Protein AF-0000000068177879 (afdb_homodimer)

pLDDT: mean 93.41, std 10.15, range [44.09, 98.88]

Structure (mmCIF, N/CA/C/O backbone):
data_AF-0000000068177879-model_v1
#
loop_
_entity.id
_entity.type
_entity.pdbx_description
1 polymer 'Dynein light chain'
#
loop_
_atom_site.group_PDB
_atom_site.id
_atom_site.type_symbol
_atom_site.label_atom_id
_atom_site.label_alt_id
_atom_site.label_comp_id
_atom_site.label_asym_id
_atom_site.label_entity_id
_atom_site.label_seq_id
_atom_site.pdbx_PDB_ins_code
_atom_site.Cartn_x
_atom_site.Cartn_y
_atom_site.Cartn_z
_atom_site.occupancy
_atom_site.B_iso_or_equiv
_atom_site.auth_seq_id
_atom_site.auth_comp_id
_atom_site.auth_asym_id
_atom_site.auth_atom_id
_atom_site.pdbx_PDB_model_num
ATOM 1 N N . MET A 1 1 ? 6.32 25 16.406 1 44.09 1 MET A N 1
ATOM 2 C CA . MET A 1 1 ? 6.539 23.797 15.633 1 44.09 1 MET A CA 1
ATOM 3 C C . MET A 1 1 ? 5.922 23.922 14.242 1 44.09 1 MET A C 1
ATOM 5 O O . MET A 1 1 ? 4.812 24.438 14.094 1 44.09 1 MET A O 1
ATOM 9 N N . SER A 1 2 ? 6.621 24.016 13.219 1 52.84 2 SER A N 1
ATOM 10 C CA . SER A 1 2 ? 6.168 24.344 11.875 1 52.84 2 SER A CA 1
ATOM 11 C C . SER A 1 2 ? 5.004 23.469 11.445 1 52.84 2 SER A C 1
ATOM 13 O O . SER A 1 2 ? 4.996 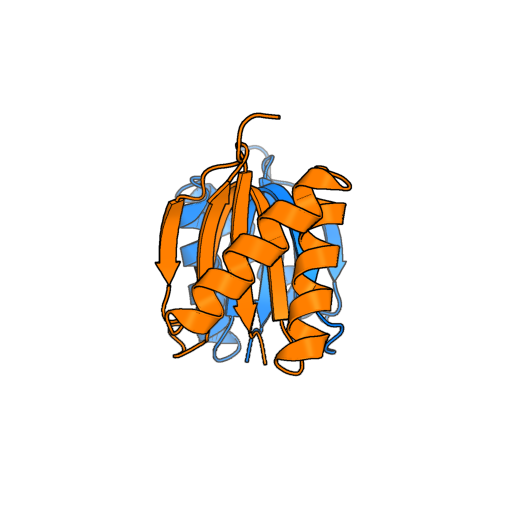22.266 11.711 1 52.84 2 SER A O 1
ATOM 15 N N . VAL A 1 3 ? 3.859 23.953 11.305 1 71 3 VAL A N 1
ATOM 16 C CA . VAL A 1 3 ? 2.615 23.281 10.945 1 71 3 VAL A CA 1
ATOM 17 C C . VAL A 1 3 ? 2.84 22.406 9.719 1 71 3 VAL A C 1
ATOM 19 O O . VAL A 1 3 ? 3.338 22.875 8.695 1 71 3 VAL A O 1
ATOM 22 N N . LEU A 1 4 ? 2.844 21.062 9.938 1 86.38 4 LEU A N 1
ATOM 23 C CA . LEU A 1 4 ? 2.98 20.141 8.805 1 86.38 4 LEU A CA 1
ATOM 24 C C . LEU A 1 4 ? 1.958 20.469 7.723 1 86.38 4 LEU A C 1
ATOM 26 O O . LEU A 1 4 ? 0.76 20.562 7.996 1 86.38 4 LEU A O 1
ATOM 30 N N . LYS A 1 5 ? 2.443 20.891 6.551 1 94.06 5 LYS A N 1
ATOM 31 C CA . LYS A 1 5 ? 1.539 21.141 5.43 1 94.06 5 LYS A CA 1
ATOM 32 C C . LYS A 1 5 ? 1.286 19.844 4.648 1 94.06 5 LYS A C 1
ATOM 34 O O . LYS A 1 5 ? 2.223 19.109 4.344 1 94.06 5 LYS A O 1
ATOM 39 N N . ALA A 1 6 ? 0.048 19.625 4.445 1 97.44 6 ALA A N 1
ATOM 40 C CA . ALA A 1 6 ? -0.334 18.453 3.656 1 97.44 6 ALA A CA 1
ATOM 41 C C . ALA A 1 6 ? -0.569 18.828 2.195 1 97.44 6 ALA A C 1
ATOM 43 O O . ALA A 1 6 ? -1.139 19.891 1.903 1 97.44 6 ALA A O 1
ATOM 44 N N . LYS A 1 7 ? -0.104 18.078 1.314 1 98 7 LYS A N 1
ATOM 45 C CA . LYS A 1 7 ? -0.442 18.172 -0.104 1 98 7 LYS A CA 1
ATOM 46 C C . LYS A 1 7 ? -1.205 16.938 -0.564 1 98 7 LYS A C 1
ATOM 48 O O . LYS A 1 7 ? -0.642 15.836 -0.629 1 98 7 LYS A O 1
ATOM 53 N N . VAL A 1 8 ? -2.432 17.156 -0.871 1 97.81 8 VAL A N 1
ATOM 54 C CA . VAL A 1 8 ? -3.223 16.047 -1.399 1 97.81 8 VAL A CA 1
ATOM 55 C C . VAL A 1 8 ? -2.896 15.836 -2.877 1 97.81 8 VAL A C 1
ATOM 57 O O . VAL A 1 8 ? -3.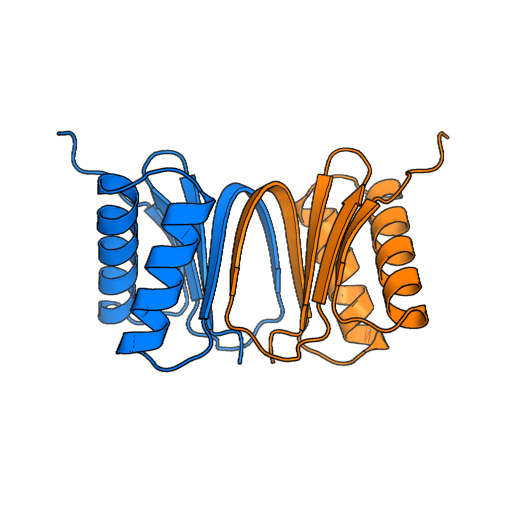01 16.766 -3.682 1 97.81 8 VAL A O 1
ATOM 60 N N . VAL A 1 9 ? -2.451 14.695 -3.152 1 97.06 9 VAL A N 1
ATOM 61 C CA . VAL A 1 9 ? -2.051 14.367 -4.516 1 97.06 9 VAL A CA 1
ATOM 62 C C . VAL A 1 9 ? -3.248 13.812 -5.281 1 97.06 9 VAL A C 1
ATOM 64 O O . VAL A 1 9 ? -3.477 14.18 -6.438 1 97.06 9 VAL A O 1
ATOM 67 N N . GLN A 1 10 ? -4.051 12.898 -4.754 1 95.06 10 GLN A N 1
ATOM 68 C CA . GLN A 1 10 ? -5.219 12.258 -5.348 1 95.06 10 GLN A CA 1
ATOM 69 C C . GLN A 1 10 ? -6.207 11.812 -4.273 1 95.06 10 GLN A C 1
ATOM 71 O O . GLN A 1 10 ? -5.801 11.344 -3.207 1 95.06 10 GLN A O 1
ATOM 76 N N . THR A 1 11 ? -7.531 12.016 -4.57 1 95.88 11 THR A N 1
ATOM 77 C CA . THR A 1 11 ? -8.516 11.562 -3.6 1 95.88 11 THR A CA 1
ATOM 78 C C . THR A 1 11 ? -9.898 11.445 -4.246 1 95.88 11 THR A C 1
ATOM 80 O O . THR A 1 11 ? -10.203 12.164 -5.199 1 95.88 11 THR A O 1
ATOM 83 N N . ASP A 1 12 ? -10.656 10.484 -3.789 1 93.38 12 ASP A N 1
ATOM 84 C CA . ASP A 1 12 ? -12.07 10.414 -4.133 1 93.38 12 ASP A CA 1
ATOM 85 C C . ASP A 1 12 ? -12.945 10.609 -2.896 1 93.38 12 ASP A C 1
ATOM 87 O O . ASP A 1 12 ? -14.148 10.312 -2.926 1 93.38 12 ASP A O 1
ATOM 91 N N . MET A 1 13 ? -12.305 11.117 -1.831 1 94 13 MET A N 1
ATOM 92 C CA . MET A 1 13 ? -13.008 11.375 -0.578 1 94 13 MET A CA 1
ATOM 93 C C . MET A 1 13 ? -13.719 12.727 -0.622 1 94 13 MET A C 1
ATOM 95 O O . MET A 1 13 ? -13.258 13.648 -1.302 1 94 13 MET A O 1
ATOM 99 N N . LYS A 1 14 ? -14.789 12.727 0.173 1 94.5 14 LYS A N 1
ATOM 100 C CA . LYS A 1 14 ? -15.43 14.023 0.373 1 94.5 14 LYS A CA 1
ATOM 101 C C . LYS A 1 14 ? -14.555 14.945 1.218 1 94.5 14 LYS A C 1
ATOM 103 O O . LYS A 1 14 ? -13.68 14.477 1.956 1 94.5 14 LYS A O 1
ATOM 108 N N . GLU A 1 15 ? -14.805 16.203 1.086 1 95.62 15 GLU A N 1
ATOM 109 C CA . GLU A 1 15 ? -13.961 17.219 1.715 1 95.62 15 GLU A CA 1
ATOM 110 C C . GLU A 1 15 ? -13.844 16.984 3.219 1 95.62 15 GLU A C 1
ATOM 112 O O . GLU A 1 15 ? -12.766 17.125 3.791 1 95.62 15 GLU A O 1
ATOM 117 N N . SER A 1 16 ? -14.922 16.719 3.812 1 95.56 16 SER A N 1
ATOM 118 C CA . SER A 1 16 ? -14.891 16.5 5.258 1 95.56 16 SER A CA 1
ATOM 119 C C . SER A 1 16 ? -13.984 15.344 5.629 1 95.56 16 SER A C 1
ATOM 121 O O . SER A 1 16 ? -13.211 15.43 6.586 1 95.56 16 SER A O 1
ATOM 123 N N . MET A 1 17 ? -14.078 14.273 4.91 1 96.5 17 MET A N 1
ATOM 124 C CA . MET A 1 17 ? -13.258 13.086 5.164 1 96.5 17 MET A CA 1
ATOM 125 C C . MET A 1 17 ? -11.797 13.367 4.844 1 96.5 17 MET A C 1
ATOM 127 O O . MET A 1 17 ? -10.898 12.898 5.551 1 96.5 17 MET A O 1
ATOM 131 N N . GLN A 1 18 ? -11.578 14.117 3.832 1 97.38 18 GLN A N 1
ATOM 132 C CA . GLN A 1 18 ? -10.219 14.531 3.496 1 97.38 18 GLN A CA 1
ATOM 133 C C . GLN A 1 18 ? -9.562 15.273 4.66 1 97.38 18 GLN A C 1
ATOM 135 O O . GLN A 1 18 ? -8.414 14.984 5.016 1 97.38 18 GLN A O 1
ATOM 140 N N . GLN A 1 19 ? -10.305 16.156 5.164 1 97.38 19 GLN A N 1
ATOM 141 C CA . GLN A 1 19 ? -9.773 16.938 6.277 1 97.38 19 GLN A CA 1
ATOM 142 C C . GLN A 1 19 ? -9.477 16.047 7.48 1 97.38 19 GLN A C 1
ATOM 144 O O . GLN A 1 19 ? -8.477 16.234 8.172 1 97.38 19 GLN A O 1
ATOM 149 N N . GLU A 1 20 ? -10.391 15.125 7.648 1 97.5 20 GLU A N 1
ATOM 150 C CA . GLU A 1 20 ? -10.148 14.164 8.727 1 97.5 20 GLU A CA 1
ATOM 151 C C . GLU A 1 20 ? -8.867 13.375 8.484 1 97.5 20 GLU A C 1
ATOM 153 O O . GLU A 1 20 ? -8.086 13.156 9.414 1 97.5 20 GLU A O 1
ATOM 158 N N . ALA A 1 21 ? -8.641 12.945 7.301 1 98.38 21 ALA A N 1
ATOM 159 C CA . ALA A 1 21 ? -7.434 12.203 6.953 1 98.38 21 ALA A CA 1
ATOM 160 C C . ALA A 1 21 ? -6.184 13.047 7.211 1 98.38 21 ALA A C 1
ATOM 162 O O . ALA A 1 21 ? -5.219 12.562 7.812 1 98.38 21 ALA A O 1
ATOM 163 N N . VAL A 1 22 ? -6.238 14.266 6.777 1 98.31 22 VAL A N 1
ATOM 164 C CA . VAL A 1 22 ? -5.121 15.18 6.965 1 98.31 22 VAL A CA 1
ATOM 165 C C . VAL A 1 22 ? -4.844 15.367 8.453 1 98.31 22 VAL A C 1
ATOM 167 O O . VAL A 1 22 ? -3.695 15.273 8.891 1 98.31 22 VAL A O 1
ATOM 170 N N . ASN A 1 23 ? -5.879 15.578 9.156 1 97.94 23 ASN A N 1
ATOM 171 C CA . ASN A 1 23 ? -5.73 15.766 10.602 1 97.94 23 ASN A CA 1
ATOM 172 C C . ASN A 1 23 ? -5.172 14.516 11.273 1 97.94 23 ASN A C 1
ATOM 174 O O . ASN A 1 23 ? -4.324 14.609 12.164 1 97.94 23 ASN A O 1
ATOM 178 N N . ALA A 1 24 ? -5.695 13.398 10.906 1 98.38 24 ALA A N 1
ATOM 179 C CA . ALA A 1 24 ? -5.227 12.133 11.469 1 98.38 24 ALA A CA 1
ATOM 180 C C . ALA A 1 24 ? -3.738 11.93 11.188 1 98.38 24 ALA A C 1
ATOM 182 O O . ALA A 1 24 ? -2.992 11.484 12.062 1 98.38 24 ALA A O 1
ATOM 183 N N . CYS A 1 25 ? -3.297 12.234 9.992 1 98.56 25 CYS A N 1
ATOM 184 C CA . CYS A 1 25 ? -1.888 12.117 9.633 1 98.56 25 CYS A CA 1
ATOM 185 C C . CYS A 1 25 ? -1.031 13.07 10.461 1 98.56 25 CYS A C 1
ATOM 187 O O . CYS A 1 25 ? 0.008 12.672 10.992 1 98.56 25 CYS A O 1
ATOM 189 N N . ALA A 1 26 ? -1.497 14.297 10.523 1 98.31 26 ALA A N 1
ATOM 190 C CA . ALA A 1 26 ? -0.749 15.297 11.281 1 98.31 26 ALA A CA 1
ATOM 191 C C . ALA A 1 26 ? -0.589 14.867 12.742 1 98.31 26 ALA A C 1
ATOM 193 O O . ALA A 1 26 ? 0.5 14.977 13.305 1 98.31 26 ALA A O 1
ATOM 194 N N . LYS A 1 27 ? -1.666 14.43 13.266 1 98 27 LYS A N 1
ATOM 195 C CA . LYS A 1 27 ? -1.641 13.969 14.648 1 98 27 LYS A CA 1
ATOM 196 C C . LYS A 1 27 ? -0.691 12.789 14.82 1 98 27 LYS A C 1
ATOM 198 O O . LYS A 1 27 ? 0.106 12.75 15.758 1 98 27 LYS A O 1
ATOM 203 N N . ALA A 1 28 ? -0.793 11.805 14 1 98.5 28 ALA A N 1
ATOM 204 C CA . ALA A 1 28 ? 0.042 10.609 14.078 1 98.5 28 ALA A CA 1
ATOM 205 C C . ALA A 1 28 ? 1.522 10.969 13.977 1 98.5 28 ALA A C 1
ATOM 207 O O . ALA A 1 28 ? 2.344 10.453 14.734 1 98.5 28 ALA A O 1
ATOM 208 N N . ILE A 1 29 ? 1.855 11.852 13.062 1 98.19 29 ILE A N 1
ATOM 209 C CA . ILE A 1 29 ? 3.24 12.258 12.844 1 98.19 29 ILE A CA 1
ATOM 210 C C . ILE A 1 29 ? 3.768 12.984 14.078 1 98.19 29 ILE A C 1
ATOM 212 O O . ILE A 1 29 ? 4.914 12.781 14.484 1 98.19 29 ILE A O 1
ATOM 216 N N . ALA A 1 30 ? 2.973 13.828 14.602 1 97.12 30 ALA A N 1
ATOM 217 C CA . ALA A 1 30 ? 3.359 14.578 15.797 1 97.12 30 ALA A CA 1
ATOM 218 C C . ALA A 1 30 ? 3.662 13.641 16.953 1 97.12 30 ALA A C 1
ATOM 220 O O . ALA A 1 30 ? 4.543 13.914 17.781 1 97.12 30 ALA A O 1
ATOM 221 N N . GLU A 1 31 ? 3.029 12.531 17.016 1 97.94 31 GLU A N 1
ATOM 222 C CA . GLU A 1 31 ? 3.197 11.586 18.125 1 97.94 31 GLU A CA 1
ATOM 223 C C . GLU A 1 31 ? 4.426 10.711 17.906 1 97.94 31 GLU A C 1
ATOM 225 O O . GLU A 1 31 ? 5.246 10.555 18.812 1 97.94 31 GLU A O 1
ATOM 230 N N . ASP A 1 32 ? 4.547 10.07 16.844 1 98.31 32 ASP A N 1
ATOM 231 C CA . ASP A 1 32 ? 5.633 9.219 16.375 1 98.31 32 ASP A CA 1
ATOM 232 C C . ASP A 1 32 ? 5.719 9.219 14.844 1 98.31 32 ASP A C 1
ATOM 234 O O . ASP A 1 32 ? 4.859 8.641 14.172 1 98.31 32 ASP A O 1
ATOM 238 N N . ASP A 1 33 ? 6.746 9.727 14.375 1 97.25 33 ASP A N 1
ATOM 239 C CA . ASP A 1 33 ? 6.762 9.984 12.938 1 97.25 33 ASP A CA 1
ATOM 240 C C . ASP A 1 33 ? 7.34 8.797 12.172 1 97.25 33 ASP A C 1
ATOM 242 O O . ASP A 1 33 ? 7.59 8.891 10.969 1 97.25 33 ASP A O 1
ATOM 246 N N . SER A 1 34 ? 7.621 7.68 12.875 1 98.25 34 SER A N 1
ATOM 247 C CA . SER A 1 34 ? 8.016 6.492 12.125 1 98.25 34 SER A CA 1
ATOM 248 C C . SER A 1 34 ? 6.906 6.043 11.18 1 98.25 34 SER A C 1
ATOM 250 O O . SER A 1 34 ? 5.723 6.148 11.508 1 98.25 34 SER A O 1
ATOM 252 N N . PRO A 1 35 ? 7.285 5.543 10.07 1 98.44 35 PRO A N 1
ATOM 253 C CA . PRO A 1 35 ? 6.27 5.152 9.086 1 98.44 35 PRO A CA 1
ATOM 254 C C . PRO A 1 35 ? 5.262 4.152 9.648 1 98.44 35 PRO A C 1
ATOM 256 O O . PRO A 1 35 ? 4.055 4.301 9.438 1 98.44 35 PRO A O 1
ATOM 259 N N . ILE A 1 36 ? 5.738 3.125 10.398 1 98.38 36 ILE A N 1
ATOM 260 C CA . ILE A 1 36 ? 4.844 2.088 10.906 1 98.38 36 ILE A CA 1
ATOM 261 C C . ILE A 1 36 ? 3.916 2.678 11.961 1 98.38 36 ILE A C 1
ATOM 263 O O . ILE A 1 36 ? 2.734 2.328 12.023 1 98.38 36 ILE A O 1
ATOM 267 N N . ALA A 1 37 ? 4.367 3.568 12.758 1 98.56 37 ALA A N 1
ATOM 268 C CA . ALA A 1 37 ? 3.527 4.191 13.773 1 98.56 37 ALA A CA 1
ATOM 269 C C . ALA A 1 37 ? 2.443 5.055 13.141 1 98.56 37 ALA A C 1
ATOM 271 O O . ALA A 1 37 ? 1.28 5.004 13.547 1 98.56 37 ALA A O 1
ATOM 272 N N . VAL A 1 38 ? 2.824 5.836 12.148 1 98.75 38 VAL A N 1
ATOM 273 C CA . VAL A 1 38 ? 1.866 6.703 11.461 1 98.75 38 VAL A CA 1
ATOM 274 C C . VAL A 1 38 ? 0.812 5.852 10.758 1 98.75 38 VAL A C 1
ATOM 276 O O . VAL A 1 38 ? -0.389 6.074 10.922 1 98.75 38 VAL A O 1
ATOM 279 N N . ALA A 1 39 ? 1.276 4.832 10.062 1 98.81 39 ALA A N 1
ATOM 280 C CA . ALA A 1 39 ? 0.355 3.967 9.328 1 98.81 39 ALA A CA 1
ATOM 281 C C . ALA A 1 39 ? -0.651 3.312 10.266 1 98.81 39 ALA A C 1
ATOM 283 O O . ALA A 1 39 ? -1.851 3.281 9.984 1 98.81 39 ALA A O 1
ATOM 284 N N . THR A 1 40 ? -0.166 2.865 11.352 1 98.5 40 THR A N 1
ATOM 285 C CA . THR A 1 40 ? -0.998 2.152 12.312 1 98.5 40 THR A CA 1
ATOM 286 C C . THR A 1 40 ? -2.025 3.092 12.945 1 98.5 40 THR A C 1
ATOM 288 O O . THR A 1 40 ? -3.209 2.758 13.023 1 98.5 40 THR A O 1
ATOM 291 N N . ALA A 1 41 ? -1.562 4.23 13.32 1 98.62 41 ALA A N 1
ATOM 292 C CA . ALA A 1 41 ? -2.441 5.18 13.992 1 98.62 41 ALA A CA 1
ATOM 293 C C . ALA A 1 41 ? -3.543 5.668 13.055 1 98.62 41 ALA A C 1
ATOM 295 O O . ALA A 1 41 ? -4.711 5.75 13.453 1 98.62 41 ALA A O 1
ATOM 296 N N . VAL A 1 42 ? -3.172 5.992 11.844 1 98.62 42 VAL A N 1
ATOM 297 C CA . VAL A 1 42 ? -4.129 6.508 10.867 1 98.62 42 VAL A CA 1
ATOM 298 C C . VAL A 1 42 ? -5.148 5.43 10.516 1 98.62 42 VAL A C 1
ATOM 300 O O . VAL A 1 42 ? -6.352 5.688 10.492 1 98.62 42 VAL A O 1
ATOM 303 N N . ARG A 1 43 ? -4.645 4.266 10.258 1 97.94 43 ARG A N 1
ATOM 304 C CA . ARG A 1 43 ? -5.52 3.145 9.938 1 97.94 43 ARG A CA 1
ATOM 305 C C . ARG A 1 43 ? -6.52 2.887 11.062 1 97.94 43 ARG A C 1
ATOM 307 O O . ARG A 1 43 ? -7.715 2.727 10.812 1 97.94 43 ARG A O 1
ATOM 314 N N . LYS A 1 44 ? -6.09 2.842 12.273 1 97.5 44 LYS A N 1
ATOM 315 C CA . LYS A 1 44 ? -6.949 2.598 13.43 1 97.5 44 LYS A CA 1
ATOM 316 C C . LYS A 1 44 ? -7.996 3.697 13.578 1 97.5 44 LYS A C 1
ATOM 318 O O . LYS A 1 44 ? -9.164 3.416 13.852 1 97.5 44 LYS A O 1
ATOM 323 N N . HIS A 1 45 ? -7.555 4.895 13.438 1 97.94 45 HIS A N 1
ATOM 324 C CA . HIS A 1 45 ? -8.461 6.039 13.523 1 97.94 45 HIS A CA 1
ATOM 325 C C . HIS A 1 45 ? -9.602 5.914 12.531 1 97.94 45 HIS A C 1
ATOM 327 O O . HIS A 1 45 ? -10.766 6.102 12.891 1 97.94 45 HIS A O 1
ATOM 333 N N . PHE A 1 46 ? -9.328 5.527 11.352 1 97.25 46 PHE A N 1
ATOM 334 C CA . PHE A 1 46 ? -10.359 5.457 10.32 1 97.25 46 PHE A CA 1
ATOM 335 C C . PHE A 1 46 ? -11.219 4.211 10.5 1 97.25 46 PHE A C 1
ATOM 337 O O . PHE A 1 46 ? -12.422 4.23 10.211 1 97.25 46 PHE A O 1
ATOM 344 N N . ASP A 1 47 ? -10.617 3.191 10.953 1 95.81 47 ASP A N 1
ATOM 345 C CA . ASP A 1 47 ? -11.43 2.025 11.289 1 95.81 47 ASP A CA 1
ATOM 346 C C . ASP A 1 47 ? -12.469 2.371 12.352 1 95.81 47 ASP A C 1
ATOM 348 O O . ASP A 1 47 ? -13.594 1.868 12.312 1 95.81 47 ASP A O 1
ATOM 352 N N . GLU A 1 48 ? -12.07 3.127 13.219 1 96.44 48 GLU A N 1
ATOM 353 C CA . GLU A 1 48 ? -12.938 3.475 14.344 1 96.44 48 GLU A CA 1
ATOM 354 C C . GLU A 1 48 ? -14.055 4.422 13.906 1 96.44 48 GLU A C 1
ATOM 356 O O . GLU A 1 48 ? -15.203 4.273 14.328 1 96.44 48 GLU A O 1
ATOM 361 N N . TYR A 1 49 ? -13.766 5.289 13.031 1 95.44 49 TYR A N 1
ATOM 362 C CA . TYR A 1 49 ? -14.711 6.363 12.75 1 95.44 49 TYR A CA 1
ATOM 363 C C . TYR A 1 49 ? -15.461 6.098 11.453 1 95.44 49 TYR A C 1
ATOM 365 O O . TYR A 1 49 ? -16.547 6.637 11.234 1 95.44 49 TYR A O 1
ATOM 373 N N . TYR A 1 50 ? -14.922 5.32 10.586 1 93.5 50 TYR A N 1
ATOM 374 C CA . TYR A 1 50 ? -15.547 5.105 9.289 1 93.5 50 TYR A CA 1
ATOM 375 C C . TYR A 1 50 ? -15.727 3.617 9.008 1 93.5 50 TYR A C 1
ATOM 377 O O . TYR A 1 50 ? -15.93 3.215 7.859 1 93.5 50 TYR A O 1
ATOM 385 N N . GLU A 1 51 ? -15.711 2.805 10.039 1 90.12 51 GLU A N 1
ATOM 386 C CA . GLU A 1 51 ? -15.922 1.363 9.961 1 90.12 51 GLU A CA 1
ATOM 387 C C . GLU A 1 51 ? -14.766 0.675 9.234 1 90.12 51 GLU A C 1
ATOM 389 O O . GLU A 1 51 ? -14.188 1.233 8.305 1 90.12 51 GLU A O 1
ATOM 394 N N . PRO A 1 52 ? -14.461 -0.472 9.539 1 89.12 52 PRO A N 1
ATOM 395 C CA . PRO A 1 52 ? -13.422 -1.251 8.852 1 89.12 52 PRO A CA 1
ATOM 396 C C . PRO A 1 52 ? -13.773 -1.542 7.398 1 89.12 52 PRO A C 1
ATOM 398 O O . PRO A 1 52 ? -14.938 -1.441 7.004 1 89.12 52 PRO A O 1
ATOM 401 N N . SER A 1 53 ? -12.734 -1.793 6.664 1 90.06 53 SER A N 1
ATOM 402 C CA . SER A 1 53 ? -11.344 -2.174 6.895 1 90.06 53 SER A CA 1
ATOM 403 C C . SER A 1 53 ? -10.383 -1.27 6.121 1 90.06 53 SER A C 1
ATOM 405 O O . SER A 1 53 ? -10.219 -1.426 4.91 1 90.06 53 SER A O 1
ATOM 407 N N . TRP A 1 54 ? -9.75 -0.323 6.688 1 94.38 54 TRP A N 1
ATOM 408 C CA . TRP A 1 54 ? -8.859 0.637 6.039 1 94.38 54 TRP A CA 1
ATOM 409 C C . TRP A 1 54 ? -7.441 0.087 5.941 1 94.38 54 TRP A C 1
ATOM 411 O O . TRP A 1 54 ? -7.035 -0.753 6.746 1 94.38 54 TRP A O 1
ATOM 421 N N . THR A 1 55 ? -6.746 0.47 4.949 1 95.25 55 THR A N 1
ATOM 422 C CA . THR A 1 55 ? -5.324 0.221 4.738 1 95.25 55 THR A CA 1
ATOM 423 C C . THR A 1 55 ? -4.551 1.534 4.668 1 95.25 55 THR A C 1
ATOM 425 O O . THR A 1 55 ? -5 2.492 4.039 1 95.25 55 THR A O 1
ATOM 428 N N . CYS A 1 56 ? -3.457 1.631 5.305 1 98.12 56 CYS A N 1
ATOM 429 C CA . CYS A 1 56 ? -2.619 2.824 5.246 1 98.12 56 CYS A CA 1
ATOM 430 C C . CYS A 1 56 ? -1.172 2.459 4.938 1 98.12 56 CYS A C 1
ATOM 432 O O . CYS A 1 56 ? -0.594 1.588 5.59 1 98.12 56 CYS A O 1
ATOM 434 N N . ILE A 1 57 ? -0.622 3.051 3.959 1 98.62 57 ILE A N 1
ATOM 435 C CA . ILE A 1 57 ? 0.777 2.916 3.566 1 98.62 57 ILE A CA 1
ATOM 436 C C . ILE A 1 57 ? 1.508 4.234 3.805 1 98.62 57 ILE A C 1
ATOM 438 O O . ILE A 1 57 ? 1.015 5.301 3.428 1 98.62 57 ILE A O 1
ATOM 442 N N . VAL A 1 58 ? 2.613 4.184 4.434 1 98.88 58 VAL A N 1
ATOM 443 C CA . VAL A 1 58 ? 3.41 5.371 4.719 1 98.88 58 VAL A CA 1
ATOM 444 C C . VAL A 1 58 ? 4.871 5.109 4.367 1 98.88 58 VAL A C 1
ATOM 446 O O . VAL A 1 58 ? 5.434 4.078 4.742 1 98.88 58 VAL A O 1
ATOM 449 N N . GLY A 1 59 ? 5.434 6.02 3.684 1 98.44 59 GLY A N 1
ATOM 450 C CA . GLY A 1 59 ? 6.848 5.887 3.365 1 98.44 59 GLY A CA 1
ATOM 451 C C . GLY A 1 59 ? 7.414 7.094 2.645 1 98.44 59 GLY A C 1
ATOM 452 O O . GLY A 1 59 ? 6.766 8.141 2.572 1 98.44 59 GLY A O 1
ATOM 453 N N . ARG A 1 60 ? 8.656 6.98 2.211 1 97.56 60 ARG A N 1
ATOM 454 C CA . ARG A 1 60 ? 9.344 8.07 1.522 1 97.56 60 ARG A CA 1
ATOM 455 C C . ARG A 1 60 ? 9.508 7.762 0.038 1 97.56 60 ARG A C 1
ATOM 457 O O . ARG A 1 60 ? 9.805 8.656 -0.757 1 97.56 60 ARG A O 1
ATOM 464 N N . ASP A 1 61 ? 9.297 6.496 -0.253 1 97.94 61 ASP A N 1
ATOM 465 C CA . ASP A 1 61 ? 9.531 6.082 -1.632 1 97.94 61 ASP A CA 1
ATOM 466 C C . ASP A 1 61 ? 8.742 4.816 -1.967 1 97.94 61 ASP A C 1
ATOM 468 O O . ASP A 1 61 ? 9.172 3.707 -1.65 1 97.94 61 ASP A O 1
ATOM 472 N N . PHE A 1 62 ? 7.656 5.09 -2.557 1 98.62 62 PHE A N 1
ATOM 473 C CA . PHE A 1 62 ? 6.879 3.963 -3.053 1 98.62 62 PHE A CA 1
ATOM 474 C C . PHE A 1 62 ? 5.887 4.414 -4.121 1 98.62 62 PHE A C 1
ATOM 476 O O . PHE A 1 62 ? 5.609 5.609 -4.25 1 98.62 62 PHE A O 1
ATOM 483 N N . SER A 1 63 ? 5.453 3.457 -4.879 1 98.44 63 SER A N 1
ATOM 484 C CA . SER A 1 63 ? 4.336 3.605 -5.805 1 98.44 63 SER A CA 1
ATOM 485 C C . SER A 1 63 ? 3.246 2.576 -5.531 1 98.44 63 SER A C 1
ATOM 487 O O . SER A 1 63 ? 3.477 1.596 -4.816 1 98.44 63 SER A O 1
ATOM 489 N N . SER A 1 64 ? 2.117 2.896 -6.023 1 97.38 64 SER A N 1
ATOM 490 C CA . SER A 1 64 ? 0.978 2.02 -5.777 1 97.38 64 SER A CA 1
ATOM 491 C C . SER A 1 64 ? 0.134 1.841 -7.035 1 97.38 64 SER A C 1
ATOM 493 O O . SER A 1 64 ? 0.085 2.73 -7.887 1 97.38 64 SER A O 1
ATOM 495 N N . ALA A 1 65 ? -0.395 0.713 -7.156 1 96.44 65 ALA A N 1
ATOM 496 C CA . ALA A 1 65 ? -1.364 0.404 -8.203 1 96.44 65 ALA A CA 1
ATOM 497 C C . ALA A 1 65 ? -2.566 -0.344 -7.633 1 96.44 65 ALA A C 1
ATOM 499 O O . ALA A 1 65 ? -2.41 -1.259 -6.824 1 96.44 65 ALA A O 1
ATOM 500 N N . PHE A 1 66 ? -3.703 0.099 -7.898 1 91.25 66 PHE A N 1
ATOM 501 C CA . PHE A 1 66 ? -4.906 -0.572 -7.426 1 91.25 66 PHE A CA 1
ATOM 502 C C . PHE A 1 66 ? -6.039 -0.428 -8.43 1 91.25 66 PHE A C 1
ATOM 504 O O . PHE A 1 66 ? -5.965 0.398 -9.344 1 91.25 66 PHE A O 1
ATOM 511 N N . ALA A 1 67 ? -7.004 -1.325 -8.219 1 82.81 67 ALA A N 1
ATOM 512 C CA . ALA A 1 67 ? -8.164 -1.296 -9.109 1 82.81 67 ALA A CA 1
ATOM 513 C C . ALA A 1 67 ? -9.078 -0.124 -8.773 1 82.81 67 ALA A C 1
ATOM 515 O O . ALA A 1 67 ? -9.172 0.291 -7.617 1 82.81 67 ALA A O 1
ATOM 516 N N . TYR A 1 68 ? -9.438 0.443 -9.82 1 70.56 68 TYR A N 1
ATOM 517 C CA . TYR A 1 68 ? -10.359 1.552 -9.609 1 70.56 68 TYR A CA 1
ATOM 518 C C . TYR A 1 68 ? -11.648 1.069 -8.961 1 70.56 68 TYR A C 1
ATOM 520 O O . TYR A 1 68 ? -12.414 0.322 -9.57 1 70.56 68 TYR A O 1
ATOM 528 N N . GLN A 1 69 ? -11.656 1.132 -7.742 1 67 69 GLN A N 1
ATOM 529 C CA . GLN A 1 69 ? -12.938 0.888 -7.082 1 67 69 GLN A CA 1
ATOM 530 C C . GLN A 1 69 ? -13.383 2.109 -6.289 1 67 69 GLN A C 1
ATOM 532 O O . GLN A 1 69 ? -12.555 2.85 -5.754 1 67 69 GLN A O 1
ATOM 537 N N . LYS A 1 70 ? -14.391 2.844 -6.895 1 63.5 70 LYS A N 1
ATOM 538 C CA . LYS A 1 70 ? -14.945 3.924 -6.082 1 63.5 70 LYS A CA 1
ATOM 539 C C . LYS A 1 70 ? -14.766 3.639 -4.594 1 63.5 70 LYS A C 1
ATOM 541 O O . LYS A 1 70 ? -15.711 3.213 -3.924 1 63.5 70 LYS A O 1
ATOM 546 N N . ARG A 1 71 ? -13.422 3.641 -4.262 1 68.06 71 ARG A N 1
ATOM 547 C CA . ARG A 1 71 ? -13.094 3.424 -2.857 1 68.06 71 ARG A CA 1
ATOM 548 C C . ARG A 1 71 ? -12.734 4.734 -2.17 1 68.06 71 ARG A C 1
ATOM 550 O O . ARG A 1 71 ? -12.312 5.691 -2.828 1 68.06 71 ARG A O 1
ATOM 557 N N . ARG A 1 72 ? -13.234 5.133 -1.142 1 87.06 72 ARG A N 1
ATOM 558 C CA . ARG A 1 72 ? -12.781 6.273 -0.354 1 87.06 72 ARG A CA 1
ATOM 559 C C . ARG A 1 72 ? -11.266 6.246 -0.177 1 87.06 72 ARG A C 1
ATOM 561 O O . ARG A 1 72 ? -10.75 5.562 0.711 1 87.06 72 ARG A O 1
ATOM 568 N N . HIS A 1 73 ? -10.445 6.844 -1.094 1 94.75 73 HIS A N 1
ATOM 569 C CA . HIS A 1 73 ? -8.992 6.848 -0.971 1 94.75 73 HIS A CA 1
ATOM 570 C C . HIS A 1 73 ? -8.445 8.273 -0.926 1 94.75 73 HIS A C 1
ATOM 572 O O . HIS A 1 73 ? -9.062 9.195 -1.461 1 94.75 73 HIS A O 1
ATOM 578 N N . ILE A 1 74 ? -7.293 8.406 -0.348 1 97.44 74 ILE A N 1
ATOM 579 C CA . ILE A 1 74 ? -6.562 9.664 -0.395 1 97.44 74 ILE A CA 1
ATOM 580 C C . ILE A 1 74 ? -5.062 9.391 -0.428 1 97.44 74 ILE A C 1
ATOM 582 O O . ILE A 1 74 ? -4.566 8.531 0.304 1 97.44 74 ILE A O 1
ATOM 586 N N . SER A 1 75 ? -4.383 10.008 -1.346 1 98 75 SER A N 1
ATOM 587 C CA . SER A 1 75 ? -2.926 10.078 -1.409 1 98 75 SER A CA 1
ATOM 588 C C . SER A 1 75 ? -2.422 11.477 -1.076 1 98 75 SER A C 1
ATOM 590 O O . SER A 1 75 ? -2.803 12.453 -1.73 1 98 75 SER A O 1
ATOM 592 N N . LEU A 1 76 ? -1.564 11.547 -0.12 1 98.62 76 LEU A N 1
ATOM 593 C CA . LEU A 1 76 ? -1.082 12.867 0.266 1 98.62 76 LEU A CA 1
ATOM 594 C C . LEU A 1 76 ? 0.376 12.805 0.708 1 98.62 76 LEU A C 1
ATOM 596 O O . LEU A 1 76 ? 0.913 11.719 0.943 1 98.62 76 LEU A O 1
ATOM 600 N N . SER A 1 77 ? 0.987 13.93 0.74 1 98.44 77 SER A N 1
ATOM 601 C CA . SER A 1 77 ? 2.322 14.102 1.301 1 98.44 77 SER A CA 1
ATOM 602 C C . SER A 1 77 ? 2.297 15.016 2.518 1 98.44 77 SER A C 1
ATOM 604 O O . SER A 1 77 ? 1.555 16 2.543 1 98.44 77 SER A O 1
ATOM 606 N N . MET A 1 78 ? 3.035 14.656 3.477 1 98.12 78 MET A N 1
ATOM 607 C CA . MET A 1 78 ? 3.092 15.438 4.707 1 98.12 78 MET A CA 1
ATOM 608 C C . MET A 1 78 ? 4.348 15.109 5.508 1 98.12 78 MET A C 1
ATOM 610 O O . MET A 1 78 ? 4.648 13.938 5.734 1 98.12 78 MET A O 1
ATOM 614 N N . GLY A 1 79 ? 5.023 16.125 5.934 1 96.31 79 GLY A N 1
ATOM 615 C CA . GLY A 1 79 ? 6.203 15.898 6.758 1 96.31 79 GLY A CA 1
ATOM 616 C C . GLY A 1 79 ? 7.266 15.07 6.059 1 96.31 79 GLY A C 1
ATOM 617 O O . GLY A 1 79 ? 7.902 14.219 6.68 1 96.31 79 GLY A O 1
ATOM 618 N N . GLY A 1 80 ? 7.355 15.18 4.805 1 96.31 80 GLY A N 1
ATOM 619 C CA . GLY A 1 80 ? 8.352 14.453 4.035 1 96.31 80 GLY A CA 1
ATOM 620 C C . GLY A 1 80 ? 7.969 13.016 3.76 1 96.31 80 GLY A C 1
ATOM 621 O O . GLY A 1 80 ? 8.789 12.227 3.285 1 96.31 80 GLY A O 1
ATOM 622 N N . LYS A 1 81 ? 6.711 12.727 4.043 1 98 81 LYS A N 1
ATOM 623 C CA . LYS A 1 81 ? 6.219 11.359 3.838 1 98 81 LYS A CA 1
ATOM 624 C C . LYS A 1 81 ? 5.121 11.328 2.779 1 98 81 LYS A C 1
ATOM 626 O O . LYS A 1 81 ? 4.344 12.281 2.652 1 98 81 LYS A O 1
ATOM 631 N N . GLN A 1 82 ? 5.145 10.219 2.08 1 98.56 82 GLN A N 1
ATOM 632 C CA . GLN A 1 82 ? 3.975 9.875 1.281 1 98.56 82 GLN A CA 1
ATOM 633 C C . GLN A 1 82 ? 3.02 8.977 2.066 1 98.56 82 GLN A C 1
ATOM 635 O O . GLN A 1 82 ? 3.453 8.062 2.766 1 98.56 82 GLN A O 1
ATOM 640 N N . ILE A 1 83 ? 1.765 9.281 1.951 1 98.81 83 ILE A N 1
ATOM 641 C CA . ILE A 1 83 ? 0.755 8.531 2.686 1 98.81 83 ILE A CA 1
ATOM 642 C C . ILE A 1 83 ? -0.384 8.141 1.745 1 98.81 83 ILE A C 1
ATOM 644 O O . ILE A 1 83 ? -0.921 8.984 1.027 1 98.81 83 ILE A O 1
ATOM 648 N N . LEU A 1 84 ? -0.718 6.887 1.721 1 98.31 84 LEU A N 1
ATOM 649 C CA . LEU A 1 84 ? -1.875 6.359 1.005 1 98.31 84 LEU A CA 1
ATOM 650 C C . LEU A 1 84 ? -2.85 5.688 1.967 1 98.31 84 LEU A C 1
ATOM 652 O O . LEU A 1 84 ? -2.479 4.758 2.686 1 98.31 84 LEU A O 1
ATOM 656 N N . LEU A 1 85 ? -3.988 6.219 2.01 1 97.81 85 LEU A N 1
ATOM 657 C CA . LEU A 1 85 ? -5.059 5.707 2.861 1 97.81 85 LEU A CA 1
ATOM 658 C C . LEU A 1 85 ? -6.293 5.367 2.035 1 97.81 85 LEU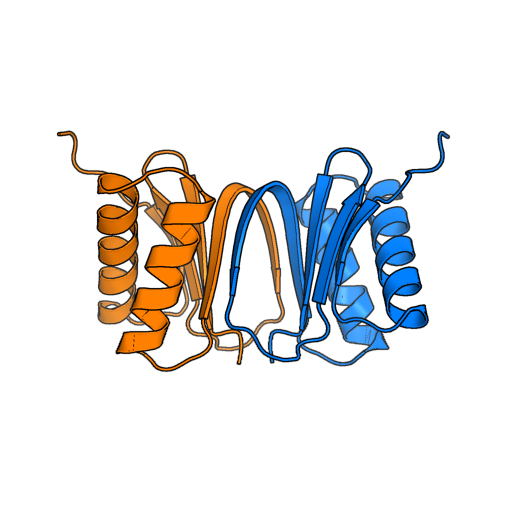 A C 1
ATOM 660 O O . LEU A 1 85 ? -6.738 6.172 1.216 1 97.81 85 LEU A O 1
ATOM 664 N N . PHE A 1 86 ? -6.797 4.078 2.244 1 95.19 86 PHE A N 1
ATOM 665 C CA . PHE A 1 86 ? -8.023 3.729 1.531 1 95.19 86 PHE A CA 1
ATOM 666 C C . PHE A 1 86 ? -8.727 2.561 2.211 1 95.19 86 PHE A C 1
ATOM 668 O O . PHE A 1 86 ? -8.125 1.844 3.012 1 95.19 86 PHE A O 1
ATOM 675 N N . LYS A 1 87 ? -9.961 2.488 1.894 1 91.75 87 LYS A N 1
ATOM 676 C CA . LYS A 1 87 ? -10.742 1.36 2.395 1 91.75 87 LYS A CA 1
ATOM 677 C C . LYS A 1 87 ? -10.539 0.124 1.523 1 91.75 87 LYS A C 1
ATOM 679 O O . LYS A 1 87 ? -10.695 0.186 0.302 1 91.75 87 LYS A O 1
ATOM 684 N N . SER A 1 88 ? -10.086 -1.037 2.027 1 86.19 88 SER A N 1
ATOM 685 C CA . SER A 1 88 ? -9.742 -2.227 1.255 1 86.19 88 SER A CA 1
ATOM 686 C C . SER A 1 88 ? -10.867 -3.254 1.293 1 86.19 88 SER A C 1
ATOM 688 O O . SER A 1 88 ? -10.781 -4.301 0.652 1 86.19 88 SER A O 1
ATOM 690 N N . ALA A 1 89 ? -11.883 -3.225 1.999 1 75.5 89 ALA A N 1
ATOM 691 C CA . ALA A 1 89 ? -13.062 -4.082 1.99 1 75.5 89 ALA A CA 1
ATOM 692 C C . ALA A 1 89 ? -14.328 -3.279 2.291 1 75.5 89 ALA A C 1
ATOM 694 O O . ALA A 1 89 ? -14.258 -2.229 2.934 1 75.5 89 ALA A O 1
ATOM 695 N N . MET B 1 1 ? 22.344 -13.07 -15.93 1 44.19 1 MET B N 1
ATOM 696 C CA . MET B 1 1 ? 21.625 -12.047 -15.156 1 44.19 1 MET B CA 1
ATOM 697 C C . MET B 1 1 ? 21.266 -12.57 -13.773 1 44.19 1 MET B C 1
ATOM 699 O O . MET B 1 1 ? 20.859 -13.727 -13.633 1 44.19 1 MET B O 1
ATOM 703 N N . SER B 1 2 ? 21.812 -12.133 -12.734 1 53.28 2 SER B N 1
ATOM 704 C CA . SER B 1 2 ? 21.719 -12.68 -11.383 1 53.28 2 SER B CA 1
ATOM 705 C C . SER B 1 2 ? 20.266 -12.898 -10.984 1 53.28 2 SER B C 1
ATOM 707 O O . SER B 1 2 ? 19.406 -12.062 -11.281 1 53.28 2 SER B O 1
ATOM 709 N N . VAL B 1 3 ? 19.797 -14.07 -10.836 1 71.75 3 VAL B N 1
ATOM 710 C CA . VAL B 1 3 ? 18.438 -14.477 -10.508 1 71.75 3 VAL B CA 1
ATOM 711 C C . VAL B 1 3 ? 17.938 -13.703 -9.289 1 7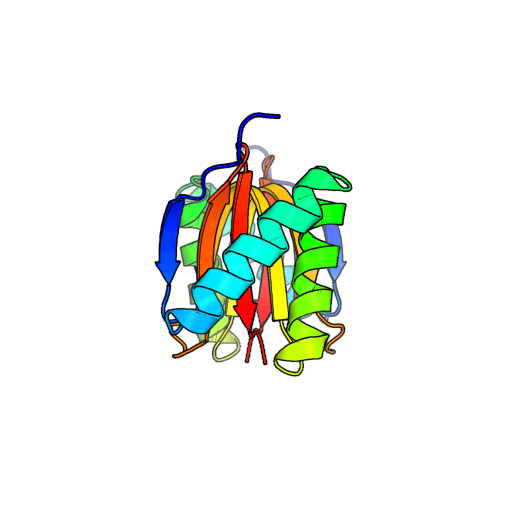1.75 3 VAL B C 1
ATOM 713 O O . VAL B 1 3 ? 18.609 -13.68 -8.25 1 71.75 3 VAL B O 1
ATOM 716 N N . LEU B 1 4 ? 17.016 -12.758 -9.531 1 86.62 4 LEU B N 1
ATOM 717 C CA . LEU B 1 4 ? 16.438 -12.031 -8.406 1 86.62 4 LEU B CA 1
ATOM 718 C C . LEU B 1 4 ? 15.914 -12.992 -7.344 1 86.62 4 LEU B C 1
ATOM 720 O O . LEU B 1 4 ? 15.156 -13.914 -7.652 1 86.62 4 LEU B O 1
ATOM 724 N N . LYS B 1 5 ? 16.516 -12.961 -6.148 1 93.81 5 LYS B N 1
ATOM 725 C CA . LYS B 1 5 ? 16.016 -13.781 -5.051 1 93.81 5 LYS B CA 1
ATOM 726 C C . LYS B 1 5 ? 14.906 -13.055 -4.293 1 93.81 5 LYS B C 1
ATOM 728 O O . LYS B 1 5 ? 15.039 -11.875 -3.963 1 93.81 5 LYS B O 1
ATOM 733 N N . ALA B 1 6 ? 13.875 -13.773 -4.145 1 97.38 6 ALA B N 1
ATOM 734 C CA . ALA B 1 6 ? 12.758 -13.219 -3.381 1 97.38 6 ALA B CA 1
ATOM 735 C C . ALA B 1 6 ? 12.812 -13.664 -1.924 1 97.38 6 ALA B C 1
ATOM 737 O O . ALA B 1 6 ? 13.141 -14.82 -1.636 1 97.38 6 ALA B O 1
ATOM 738 N N . LYS B 1 7 ? 12.594 -12.812 -1.027 1 97.94 7 LYS B N 1
ATOM 739 C CA . LYS B 1 7 ? 12.375 -13.125 0.382 1 97.94 7 LYS B CA 1
ATOM 740 C C . LYS B 1 7 ? 10.953 -12.781 0.808 1 97.94 7 LYS B C 1
ATOM 742 O O . LYS B 1 7 ? 10.586 -11.609 0.875 1 97.94 7 LYS B O 1
ATOM 747 N N . VAL B 1 8 ? 10.234 -13.789 1.075 1 97.75 8 VAL B N 1
ATOM 748 C CA . VAL B 1 8 ? 8.883 -13.562 1.568 1 97.75 8 VAL B CA 1
ATOM 749 C C . VAL B 1 8 ? 8.922 -13.195 3.051 1 97.75 8 VAL B C 1
ATOM 751 O O . VAL B 1 8 ? 9.477 -13.945 3.863 1 97.75 8 VAL B O 1
ATOM 754 N N . VAL B 1 9 ? 8.438 -12.078 3.332 1 97.12 9 VAL B N 1
ATOM 755 C CA . VAL B 1 9 ? 8.438 -11.578 4.699 1 97.12 9 VAL B CA 1
ATOM 756 C C . VAL B 1 9 ? 7.18 -12.039 5.43 1 97.12 9 VAL B C 1
ATOM 758 O O . VAL B 1 9 ? 7.246 -12.477 6.582 1 97.12 9 VAL B O 1
ATOM 761 N N . GLN B 1 10 ? 5.98 -11.945 4.855 1 95 10 GLN B N 1
ATOM 762 C CA . GLN B 1 10 ? 4.684 -12.32 5.406 1 95 10 GLN B CA 1
ATOM 763 C C . GLN B 1 10 ? 3.697 -12.68 4.297 1 95 10 GLN B C 1
ATOM 765 O O . GLN B 1 10 ? 3.686 -12.047 3.242 1 95 10 GLN B O 1
ATOM 770 N N . THR B 1 11 ? 2.896 -13.773 4.566 1 95.81 11 THR B N 1
ATOM 771 C CA . THR B 1 11 ? 1.899 -14.133 3.566 1 95.81 11 THR B CA 1
ATOM 772 C C . THR B 1 11 ? 0.816 -15.016 4.172 1 95.81 11 THR B C 1
ATOM 774 O O . THR B 1 11 ? 1.074 -15.758 5.125 1 95.81 11 THR B O 1
ATOM 777 N N . ASP B 1 12 ? -0.385 -14.852 3.684 1 93.38 12 ASP B N 1
ATOM 778 C CA . ASP B 1 12 ? -1.457 -15.797 3.986 1 93.38 12 ASP B CA 1
ATOM 779 C C . ASP B 1 12 ? -1.91 -16.531 2.729 1 93.38 12 ASP B C 1
ATOM 781 O O . ASP B 1 12 ? -2.969 -17.172 2.721 1 93.38 12 ASP B O 1
ATOM 785 N N . MET B 1 13 ? -1.065 -16.438 1.687 1 93.94 13 MET B N 1
ATOM 786 C CA . MET B 1 13 ? -1.352 -17.094 0.418 1 93.94 13 MET B CA 1
ATOM 787 C C . MET B 1 13 ? -0.907 -18.562 0.456 1 93.94 13 MET B C 1
ATOM 789 O O . MET B 1 13 ? 0.052 -18.906 1.149 1 93.94 13 MET B O 1
ATOM 793 N N . LYS B 1 14 ? -1.65 -19.312 -0.362 1 94.44 14 LYS B N 1
ATOM 794 C CA . LYS B 1 14 ? -1.191 -20.688 -0.564 1 94.44 14 LYS B CA 1
ATOM 795 C C . LYS B 1 14 ? 0.102 -20.719 -1.373 1 94.44 14 LYS B C 1
ATOM 797 O O . LYS B 1 14 ? 0.415 -19.766 -2.092 1 94.44 14 LYS B O 1
ATOM 802 N N . GLU B 1 15 ? 0.82 -21.812 -1.243 1 95.56 15 GLU B N 1
ATOM 803 C CA . GLU B 1 15 ? 2.148 -21.938 -1.837 1 95.56 15 GLU B CA 1
ATOM 804 C C . GLU B 1 15 ? 2.107 -21.672 -3.338 1 95.56 15 GLU B C 1
ATOM 806 O O . GLU B 1 15 ? 2.994 -21 -3.879 1 95.56 15 GLU B O 1
ATOM 811 N N . SER B 1 16 ? 1.172 -22.203 -3.967 1 95.56 16 SER B N 1
ATOM 812 C CA . SER B 1 16 ? 1.081 -22.016 -5.41 1 95.56 16 SER B CA 1
ATOM 813 C C . SER B 1 16 ? 0.918 -20.547 -5.77 1 95.56 16 SER B C 1
ATOM 815 O O . SER B 1 16 ? 1.562 -20.062 -6.699 1 95.56 16 SER B O 1
ATOM 817 N N . MET B 1 17 ? 0.064 -19.875 -5.086 1 96.5 17 MET B N 1
ATOM 818 C CA . MET B 1 17 ? -0.174 -18.453 -5.328 1 96.5 17 MET B CA 1
ATOM 819 C C . MET B 1 17 ? 1.055 -17.625 -4.965 1 96.5 17 MET B C 1
ATOM 821 O O . MET B 1 17 ? 1.383 -16.656 -5.652 1 96.5 17 MET B O 1
ATOM 825 N N . GLN B 1 18 ? 1.693 -18.016 -3.928 1 97.31 18 GLN B N 1
ATOM 826 C CA . GLN B 1 18 ? 2.938 -17.359 -3.539 1 97.31 18 GLN B CA 1
ATOM 827 C C . GLN B 1 18 ? 3.965 -17.406 -4.668 1 97.31 18 GLN B C 1
ATOM 829 O O . GLN B 1 18 ? 4.594 -16.406 -4.992 1 97.31 18 GLN B O 1
ATOM 834 N N . GLN B 1 19 ? 4.086 -18.547 -5.176 1 97.31 19 GLN B N 1
ATOM 835 C CA . GLN B 1 19 ? 5.047 -18.719 -6.262 1 97.31 19 GLN B CA 1
ATOM 836 C C . GLN B 1 19 ? 4.668 -17.875 -7.469 1 97.31 19 GLN B C 1
ATOM 838 O O . GLN B 1 19 ? 5.539 -17.297 -8.133 1 97.31 19 GLN B O 1
ATOM 843 N N . GLU B 1 20 ? 3.381 -17.859 -7.691 1 97.5 20 GLU B N 1
ATOM 844 C CA . GLU B 1 20 ? 2.91 -17 -8.773 1 97.5 20 GLU B CA 1
ATOM 845 C C . GLU B 1 20 ? 3.262 -15.539 -8.508 1 97.5 20 GLU B C 1
ATOM 847 O O . GLU B 1 20 ? 3.691 -14.82 -9.422 1 97.5 20 GLU B O 1
ATOM 852 N N . ALA B 1 21 ? 3.07 -15.078 -7.328 1 98.38 21 ALA B N 1
ATOM 853 C CA . ALA B 1 21 ? 3.398 -13.703 -6.957 1 98.38 21 ALA B CA 1
ATOM 854 C C . ALA B 1 21 ? 4.883 -13.422 -7.168 1 98.38 21 ALA B C 1
ATOM 856 O O . ALA B 1 21 ? 5.254 -12.391 -7.746 1 98.38 21 ALA B O 1
ATOM 857 N N . VAL B 1 22 ? 5.691 -14.328 -6.719 1 98.31 22 VAL B N 1
ATOM 858 C CA . VAL B 1 22 ? 7.141 -14.195 -6.859 1 98.31 22 VAL B CA 1
ATOM 859 C C . VAL B 1 22 ? 7.512 -14.109 -8.336 1 98.31 22 VAL B C 1
ATOM 861 O O . VAL B 1 22 ? 8.273 -13.234 -8.75 1 98.31 22 VAL B O 1
ATOM 864 N N . ASN B 1 23 ? 6.945 -14.984 -9.07 1 97.94 23 ASN B N 1
ATOM 865 C CA . ASN B 1 23 ? 7.223 -15 -10.5 1 97.94 23 ASN B CA 1
ATOM 866 C C . ASN B 1 23 ? 6.766 -13.711 -11.172 1 97.94 23 ASN B C 1
ATOM 868 O O . ASN B 1 23 ? 7.461 -13.172 -12.039 1 97.94 23 ASN B O 1
ATOM 872 N N . ALA B 1 24 ? 5.602 -13.281 -10.844 1 98.38 24 ALA B N 1
ATOM 873 C CA . ALA B 1 24 ? 5.062 -12.047 -11.414 1 98.38 24 ALA B CA 1
ATOM 874 C C . ALA B 1 24 ? 5.969 -10.859 -11.094 1 98.38 24 ALA B C 1
ATOM 876 O O . ALA B 1 24 ? 6.211 -10.008 -11.953 1 98.38 24 ALA B O 1
ATOM 877 N N . CYS B 1 25 ? 6.457 -10.789 -9.875 1 98.56 25 CYS B N 1
ATOM 878 C CA . CYS B 1 25 ? 7.367 -9.719 -9.477 1 98.56 25 CYS B CA 1
ATOM 879 C C . CYS B 1 25 ? 8.672 -9.789 -10.258 1 98.56 25 CYS B C 1
ATOM 881 O O . CYS B 1 25 ? 9.148 -8.773 -10.766 1 98.56 25 CYS B O 1
ATOM 883 N N . ALA B 1 26 ? 9.211 -10.977 -10.328 1 98.31 26 ALA B N 1
ATOM 884 C CA . ALA B 1 26 ? 10.469 -11.156 -11.055 1 98.31 26 ALA B CA 1
ATOM 885 C C . ALA B 1 26 ? 10.32 -10.727 -12.516 1 98.31 26 ALA B C 1
ATOM 887 O O . ALA B 1 26 ? 11.188 -10.023 -13.047 1 98.31 26 ALA B O 1
ATOM 888 N N . LYS B 1 27 ? 9.258 -11.141 -13.07 1 98 27 LYS B N 1
ATOM 889 C CA . LYS B 1 27 ? 8.992 -10.781 -14.461 1 98 27 LYS B CA 1
ATOM 890 C C . LYS B 1 27 ? 8.852 -9.273 -14.617 1 98 27 LYS B C 1
ATOM 892 O O . LYS B 1 27 ? 9.422 -8.68 -15.531 1 98 27 LYS B O 1
ATOM 897 N N . ALA B 1 28 ? 8.055 -8.664 -13.82 1 98.5 28 ALA B N 1
ATOM 898 C CA . ALA B 1 28 ? 7.812 -7.23 -13.891 1 98.5 28 ALA B CA 1
ATOM 899 C C . ALA B 1 28 ? 9.117 -6.445 -13.742 1 98.5 28 ALA B C 1
ATOM 901 O O . ALA B 1 28 ? 9.359 -5.492 -14.484 1 98.5 28 ALA B O 1
ATOM 902 N N . ILE B 1 29 ? 9.945 -6.855 -12.812 1 98.19 29 ILE B N 1
ATOM 903 C CA . ILE B 1 29 ? 11.203 -6.172 -12.547 1 98.19 29 ILE B CA 1
ATOM 904 C C . ILE B 1 29 ? 12.125 -6.305 -13.758 1 98.19 29 ILE B C 1
ATOM 906 O O . ILE B 1 29 ? 12.812 -5.348 -14.133 1 98.19 29 ILE B O 1
ATOM 910 N N . ALA B 1 30 ? 12.18 -7.457 -14.297 1 97.12 30 ALA B N 1
ATOM 911 C CA . ALA B 1 30 ? 13.016 -7.703 -15.461 1 97.12 30 ALA B CA 1
ATOM 912 C C . ALA B 1 30 ? 12.602 -6.812 -16.625 1 97.12 30 ALA B C 1
ATOM 914 O O . ALA B 1 30 ? 13.453 -6.379 -17.422 1 97.12 30 ALA B O 1
ATOM 915 N N . GLU B 1 31 ? 11.383 -6.465 -16.734 1 97.94 31 GLU B N 1
ATOM 916 C CA . GLU B 1 31 ? 10.867 -5.664 -17.828 1 97.94 31 GLU B CA 1
ATOM 917 C C . GLU B 1 31 ? 11.117 -4.176 -17.594 1 97.94 31 GLU B C 1
ATOM 919 O O . GLU B 1 31 ? 11.609 -3.475 -18.484 1 97.94 31 GLU B O 1
ATOM 924 N N . ASP B 1 32 ? 10.727 -3.65 -16.531 1 98.31 32 ASP B N 1
ATOM 925 C CA . ASP B 1 32 ? 10.883 -2.283 -16.047 1 98.31 32 ASP B CA 1
ATOM 926 C C . ASP B 1 32 ? 10.898 -2.236 -14.516 1 98.31 32 ASP B C 1
ATOM 928 O O . ASP B 1 32 ? 9.867 -2.438 -13.875 1 98.31 32 ASP B O 1
ATOM 932 N N . ASP B 1 33 ? 11.961 -1.883 -14 1 97.25 33 ASP B N 1
ATOM 933 C CA . ASP B 1 33 ? 12.125 -2.074 -12.562 1 97.25 33 ASP B CA 1
ATOM 934 C C . ASP B 1 33 ? 11.68 -0.832 -11.789 1 97.25 33 ASP B C 1
ATOM 936 O O . ASP B 1 33 ? 11.891 -0.739 -10.578 1 97.25 33 ASP B O 1
ATOM 940 N N . SER B 1 34 ? 11.125 0.17 -12.5 1 98.25 34 SER B N 1
ATOM 941 C CA . SER B 1 34 ? 10.547 1.282 -11.75 1 98.25 34 SER B CA 1
ATOM 942 C C . SER B 1 34 ? 9.422 0.811 -10.836 1 98.25 34 SER B C 1
ATOM 944 O O . SER B 1 34 ? 8.664 -0.093 -11.195 1 98.25 34 SER B O 1
ATOM 946 N N . PRO B 1 35 ? 9.305 1.425 -9.727 1 98.44 35 PRO B N 1
ATOM 947 C CA . PRO B 1 35 ? 8.281 0.979 -8.773 1 98.44 35 PRO B CA 1
ATOM 948 C C . PRO B 1 35 ? 6.879 0.99 -9.375 1 98.44 35 PRO B C 1
ATOM 950 O O . PRO B 1 35 ? 6.117 0.035 -9.195 1 98.44 35 PRO B O 1
ATOM 953 N N . ILE B 1 36 ? 6.527 2.062 -10.125 1 98.38 36 ILE B N 1
ATOM 954 C CA . ILE B 1 36 ? 5.176 2.176 -10.664 1 98.38 36 ILE B CA 1
ATOM 955 C C . ILE B 1 36 ? 4.957 1.117 -11.742 1 98.38 36 ILE B C 1
ATOM 957 O O . ILE B 1 36 ? 3.873 0.539 -11.844 1 98.38 36 ILE B O 1
ATOM 961 N N . ALA B 1 37 ? 5.918 0.798 -12.516 1 98.56 37 ALA B N 1
ATOM 962 C CA . ALA B 1 37 ? 5.785 -0.221 -13.555 1 98.56 37 ALA B CA 1
ATOM 963 C C . ALA B 1 37 ? 5.605 -1.606 -12.938 1 98.56 37 ALA B C 1
ATOM 965 O O . ALA B 1 37 ? 4.754 -2.381 -13.383 1 98.56 37 ALA B O 1
ATOM 966 N N . VAL B 1 38 ? 6.383 -1.9 -11.922 1 98.75 38 VAL B N 1
ATOM 967 C CA . VAL B 1 38 ? 6.289 -3.195 -11.258 1 98.75 38 VAL B CA 1
ATOM 968 C C . VAL B 1 38 ? 4.922 -3.338 -10.594 1 98.75 38 VAL B C 1
ATOM 970 O O . VAL B 1 38 ? 4.23 -4.34 -10.789 1 98.75 38 VAL B O 1
ATOM 973 N N . ALA B 1 39 ? 4.527 -2.299 -9.891 1 98.81 39 ALA B N 1
ATOM 974 C CA . ALA B 1 39 ? 3.244 -2.34 -9.195 1 98.81 39 ALA B CA 1
ATOM 975 C C . ALA B 1 39 ? 2.094 -2.566 -10.172 1 98.81 39 ALA B C 1
ATOM 977 O O . ALA B 1 39 ? 1.21 -3.389 -9.922 1 98.81 39 ALA B O 1
ATOM 978 N N . THR B 1 40 ? 2.15 -1.891 -11.242 1 98.5 40 THR B N 1
ATOM 979 C CA . THR B 1 40 ? 1.083 -1.954 -12.234 1 98.5 40 THR B CA 1
ATOM 980 C C . THR B 1 40 ? 1.025 -3.338 -12.875 1 98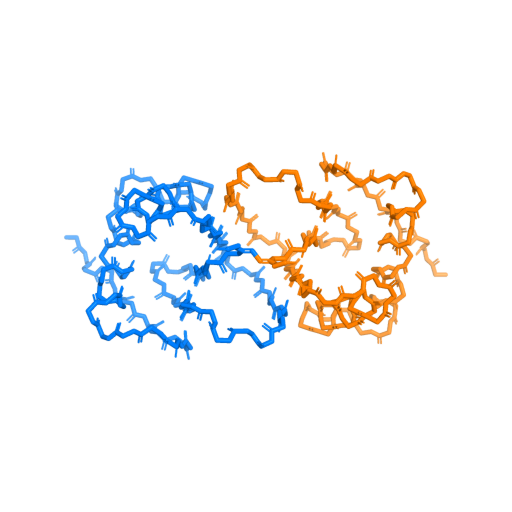.5 40 THR B C 1
ATOM 982 O O . THR B 1 40 ? -0.05 -3.928 -13 1 98.5 40 THR B O 1
ATOM 985 N N . ALA B 1 41 ? 2.168 -3.82 -13.242 1 98.62 41 ALA B N 1
ATOM 986 C CA . ALA B 1 41 ? 2.227 -5.109 -13.922 1 98.62 41 ALA B CA 1
ATOM 987 C C . ALA 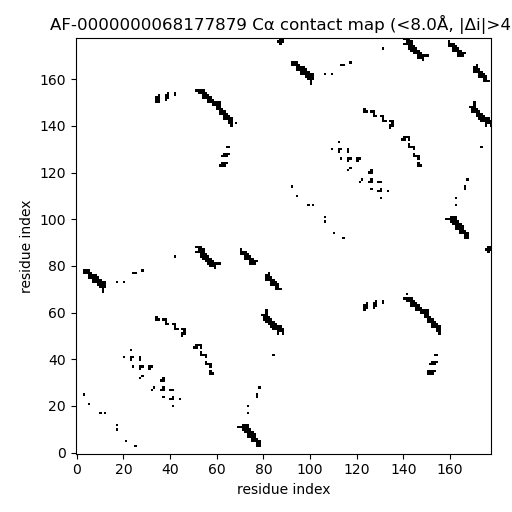B 1 41 ? 1.759 -6.238 -13.008 1 98.62 41 ALA B C 1
ATOM 989 O O . ALA B 1 41 ? 0.997 -7.109 -13.43 1 98.62 41 ALA B O 1
ATOM 990 N N . VAL B 1 42 ? 2.211 -6.223 -11.781 1 98.56 42 VAL B N 1
ATOM 991 C CA . VAL B 1 42 ? 1.867 -7.273 -10.828 1 98.56 42 VAL B CA 1
ATOM 992 C C . VAL B 1 42 ? 0.373 -7.223 -10.516 1 98.56 42 VAL B C 1
ATOM 994 O O . VAL B 1 42 ? -0.303 -8.25 -10.523 1 98.56 42 VAL B O 1
ATOM 997 N N . ARG B 1 43 ? -0.089 -6.051 -10.25 1 97.94 43 ARG B N 1
ATOM 998 C CA . ARG B 1 43 ? -1.51 -5.867 -9.969 1 97.94 43 ARG B CA 1
ATOM 999 C C . ARG B 1 43 ? -2.367 -6.371 -11.117 1 97.94 43 ARG B C 1
ATOM 1001 O O . ARG B 1 43 ? -3.336 -7.105 -10.906 1 97.94 43 ARG B O 1
ATOM 1008 N N . LYS B 1 44 ? -2.047 -6.023 -12.32 1 97.56 44 LYS B N 1
ATOM 1009 C CA . LYS B 1 44 ? -2.797 -6.438 -13.5 1 97.56 44 LYS B CA 1
ATOM 1010 C C . LYS B 1 44 ? -2.77 -7.957 -13.664 1 97.56 44 LYS B C 1
ATOM 1012 O O . LYS B 1 44 ? -3.793 -8.57 -13.977 1 97.56 44 LYS B O 1
ATOM 1017 N N . HIS B 1 45 ? -1.627 -8.5 -13.5 1 97.94 45 HIS B N 1
ATOM 1018 C CA . HIS B 1 45 ? -1.467 -9.945 -13.602 1 97.94 45 HIS B CA 1
ATOM 1019 C C . HIS B 1 45 ? -2.396 -10.68 -12.641 1 97.94 45 HIS B C 1
ATOM 1021 O O . HIS B 1 45 ? -3.086 -11.625 -13.031 1 97.94 45 HIS B O 1
ATOM 1027 N N . PHE B 1 46 ? -2.494 -10.234 -11.461 1 97.19 46 PHE B N 1
ATOM 1028 C CA . PHE B 1 46 ? -3.305 -10.914 -10.461 1 97.19 46 PHE B CA 1
ATOM 1029 C C . PHE B 1 46 ? -4.785 -10.633 -10.68 1 97.19 46 PHE B C 1
ATOM 1031 O O . PHE B 1 46 ? -5.633 -11.484 -10.414 1 97.19 46 PHE B O 1
ATOM 1038 N N . ASP B 1 47 ? -5.062 -9.477 -11.125 1 95.88 47 ASP B N 1
ATOM 1039 C CA . ASP B 1 47 ? -6.453 -9.219 -11.492 1 95.88 47 ASP B CA 1
ATOM 1040 C C . ASP B 1 47 ? -6.922 -10.18 -12.578 1 95.88 47 ASP B C 1
ATOM 1042 O O . ASP B 1 47 ? -8.07 -10.625 -12.57 1 95.88 47 ASP B O 1
ATOM 1046 N N . GLU B 1 48 ? -6.082 -10.414 -13.43 1 96.31 48 GLU B N 1
ATOM 1047 C CA . GLU B 1 48 ? -6.426 -11.258 -14.57 1 96.31 48 GLU B CA 1
ATOM 1048 C C . GLU B 1 48 ? -6.559 -12.719 -14.156 1 96.31 48 GLU B C 1
ATOM 1050 O O . GLU B 1 48 ? -7.469 -13.422 -14.609 1 96.31 48 GLU B O 1
ATOM 1055 N N . TYR B 1 49 ? -5.77 -13.148 -13.266 1 95.31 49 TYR B N 1
ATOM 1056 C CA . TYR B 1 49 ? -5.695 -14.578 -12.992 1 95.31 49 TYR B CA 1
ATOM 1057 C C . TYR B 1 49 ? -6.469 -14.93 -11.727 1 95.31 49 TYR B C 1
ATOM 1059 O O . TYR B 1 49 ? -6.887 -16.078 -11.547 1 95.31 49 TYR B O 1
ATOM 1067 N N . TYR B 1 50 ? -6.652 -14.008 -10.867 1 93.44 50 TYR B N 1
ATOM 1068 C CA . TYR B 1 50 ? -7.301 -14.305 -9.594 1 93.44 50 TYR B CA 1
ATOM 1069 C C . TYR B 1 50 ? -8.484 -13.375 -9.352 1 93.44 50 TYR B C 1
ATOM 1071 O O . TYR B 1 50 ? -8.977 -13.266 -8.227 1 93.44 50 TYR B O 1
ATOM 1079 N N . GLU B 1 51 ? -8.992 -12.758 -10.367 1 90.12 51 GLU B N 1
ATOM 1080 C CA . GLU B 1 51 ? -10.148 -11.875 -10.32 1 90.12 51 GLU B CA 1
ATOM 1081 C C . GLU B 1 51 ? -9.836 -10.594 -9.555 1 90.12 51 GLU B C 1
ATOM 1083 O O . GLU B 1 51 ? -9.094 -10.617 -8.57 1 90.12 51 GLU B O 1
ATOM 1088 N N . PRO B 1 52 ? -10.383 -9.578 -9.875 1 89.5 52 PRO B N 1
ATOM 1089 C CA . PRO B 1 52 ? -10.219 -8.312 -9.164 1 89.5 52 PRO B CA 1
ATOM 1090 C C . PRO B 1 52 ? -10.75 -8.359 -7.738 1 89.5 52 PRO B C 1
ATOM 1092 O O . PRO B 1 52 ? -11.539 -9.25 -7.398 1 89.5 52 PRO B O 1
ATOM 1095 N N . SER B 1 53 ? -10.188 -7.469 -6.957 1 90.19 53 SER B N 1
ATOM 1096 C CA . SER B 1 53 ? -9.43 -6.242 -7.168 1 90.19 53 SER B CA 1
ATOM 1097 C C . SER B 1 53 ? -8.141 -6.246 -6.352 1 90.19 53 SER B C 1
ATOM 1099 O O . SER B 1 53 ? -8.18 -6.133 -5.125 1 90.19 53 SER B O 1
ATOM 1101 N N . TRP B 1 54 ? -7.02 -6.422 -6.895 1 94.44 54 TRP B N 1
ATOM 1102 C CA . TRP B 1 54 ? -5.734 -6.5 -6.207 1 94.44 54 TRP B CA 1
ATOM 1103 C C . TRP B 1 54 ? -5.105 -5.117 -6.078 1 94.44 54 TRP B C 1
ATOM 1105 O O . TRP B 1 54 ? -5.375 -4.227 -6.883 1 94.44 54 TRP B O 1
ATOM 1115 N N . THR B 1 55 ? -4.383 -4.895 -5.055 1 95.31 55 THR B N 1
ATOM 1116 C CA . THR B 1 55 ? -3.549 -3.723 -4.816 1 95.31 55 THR B CA 1
ATOM 1117 C C . THR B 1 55 ? -2.08 -4.117 -4.707 1 95.31 55 THR B C 1
ATOM 1119 O O . THR B 1 55 ? -1.748 -5.121 -4.07 1 95.31 55 THR B O 1
ATOM 1122 N N . CYS B 1 56 ? -1.223 -3.41 -5.309 1 98.12 56 CYS B N 1
ATOM 1123 C CA . CYS B 1 56 ? 0.208 -3.672 -5.207 1 98.12 56 CYS B CA 1
ATOM 1124 C C . CYS B 1 56 ? 0.972 -2.398 -4.863 1 98.12 56 CYS B C 1
ATOM 1126 O O . CYS B 1 56 ? 0.792 -1.366 -5.512 1 98.12 56 CYS B O 1
ATOM 1128 N N . ILE B 1 57 ? 1.746 -2.436 -3.863 1 98.62 57 ILE B N 1
ATOM 1129 C CA . ILE B 1 57 ? 2.637 -1.363 -3.436 1 98.62 57 ILE B CA 1
ATOM 1130 C C . ILE B 1 57 ? 4.09 -1.786 -3.639 1 98.62 57 ILE B C 1
ATOM 1132 O O . ILE B 1 57 ? 4.477 -2.896 -3.268 1 98.62 57 ILE B O 1
ATOM 1136 N N . VAL B 1 58 ? 4.859 -0.957 -4.23 1 98.88 58 VAL B N 1
ATOM 1137 C CA . VAL B 1 58 ? 6.27 -1.238 -4.484 1 98.88 58 VAL B CA 1
ATOM 1138 C C . VAL B 1 58 ? 7.113 -0.029 -4.09 1 98.88 58 VAL B C 1
ATOM 1140 O O . VAL B 1 58 ? 6.797 1.104 -4.461 1 98.88 58 VAL B O 1
ATOM 1143 N N . GLY B 1 59 ? 8.133 -0.284 -3.389 1 98.44 59 GLY B N 1
ATOM 1144 C CA . GLY B 1 59 ? 9.031 0.8 -3.029 1 98.44 59 GLY B CA 1
ATOM 1145 C C . GLY B 1 59 ? 10.266 0.33 -2.285 1 98.44 59 GLY B C 1
ATOM 1146 O O . GLY B 1 59 ? 10.539 -0.87 -2.229 1 98.44 59 GLY B O 1
ATOM 1147 N N . ARG B 1 60 ? 11.055 1.275 -1.815 1 97.69 60 ARG B N 1
ATOM 1148 C CA . ARG B 1 60 ? 12.289 0.972 -1.095 1 97.69 60 ARG B CA 1
ATOM 1149 C C . ARG B 1 60 ? 12.148 1.295 0.389 1 97.69 60 ARG B C 1
ATOM 1151 O O . ARG B 1 60 ? 12.969 0.863 1.203 1 97.69 60 ARG B O 1
ATOM 1158 N N . ASP B 1 61 ? 11.117 2.031 0.66 1 97.88 61 ASP B N 1
ATOM 1159 C CA . ASP B 1 61 ? 10.945 2.482 2.039 1 97.88 61 ASP B CA 1
ATOM 1160 C C . ASP B 1 61 ? 9.492 2.82 2.334 1 97.88 61 ASP B C 1
ATOM 1162 O O . ASP B 1 61 ? 9.023 3.914 2.008 1 97.88 61 ASP B O 1
ATOM 1166 N N . PHE B 1 62 ? 8.906 1.861 2.918 1 98.62 62 PHE B N 1
ATOM 1167 C CA . PHE B 1 62 ? 7.543 2.111 3.377 1 98.62 62 PHE B CA 1
ATOM 1168 C C . PHE B 1 62 ? 7.125 1.085 4.422 1 98.62 62 PHE B C 1
ATOM 1170 O O . PHE B 1 62 ? 7.758 0.034 4.555 1 98.62 62 PHE B O 1
ATOM 1177 N N . SER B 1 63 ? 6.113 1.456 5.16 1 98.38 63 SER B N 1
ATOM 1178 C CA . SER B 1 63 ? 5.398 0.555 6.055 1 98.38 63 SER B CA 1
ATOM 1179 C C . SER B 1 63 ? 3.906 0.528 5.738 1 98.38 63 SER B C 1
ATOM 1181 O O . SER B 1 63 ? 3.402 1.402 5.031 1 98.38 63 SER B O 1
ATOM 1183 N N . SER B 1 64 ? 3.311 -0.501 6.188 1 97.38 64 SER B N 1
ATOM 1184 C CA . SER B 1 64 ? 1.891 -0.671 5.902 1 97.38 64 SER B CA 1
ATOM 1185 C C . SER B 1 64 ? 1.131 -1.154 7.133 1 97.38 64 SER B C 1
ATOM 1187 O O . SER B 1 64 ? 1.695 -1.841 7.988 1 97.38 64 SER B O 1
ATOM 1189 N N . ALA B 1 65 ? -0.026 -0.732 7.238 1 96.38 65 ALA B N 1
ATOM 1190 C CA . ALA B 1 65 ? -0.96 -1.205 8.258 1 96.38 65 ALA B CA 1
ATOM 1191 C C . ALA B 1 65 ? -2.328 -1.504 7.648 1 96.38 65 ALA B C 1
ATOM 1193 O O . ALA B 1 65 ? -2.836 -0.729 6.836 1 96.38 65 ALA B O 1
ATOM 1194 N N . PHE B 1 66 ? -2.84 -2.643 7.875 1 91.44 66 PHE B N 1
ATOM 1195 C CA . PHE B 1 66 ? -4.156 -2.994 7.355 1 91.44 66 PHE B CA 1
ATOM 1196 C C . PHE B 1 66 ? -4.895 -3.904 8.328 1 91.44 66 PHE B C 1
ATOM 1198 O O . PHE B 1 66 ? -4.289 -4.473 9.242 1 91.44 66 PHE B O 1
ATOM 1205 N N . ALA B 1 67 ? -6.195 -3.928 8.125 1 83.06 67 ALA B N 1
ATOM 1206 C CA . ALA B 1 67 ? -7.035 -4.75 8.984 1 83.06 67 ALA B CA 1
ATOM 1207 C C . ALA B 1 67 ? -6.852 -6.234 8.672 1 83.06 67 ALA B C 1
ATOM 1209 O O . ALA B 1 67 ? -6.566 -6.605 7.535 1 83.06 67 ALA B O 1
ATOM 1210 N N . TYR B 1 68 ? -6.785 -6.883 9.781 1 70.81 68 TYR B N 1
ATOM 1211 C CA . TYR B 1 68 ? -6.645 -8.32 9.609 1 70.81 68 TYR B CA 1
ATOM 1212 C C . TYR B 1 68 ? -7.848 -8.906 8.891 1 70.81 68 TYR B C 1
ATOM 1214 O O . TYR B 1 68 ? -8.969 -8.883 9.406 1 70.81 68 TYR B O 1
ATOM 1222 N N . GLN B 1 69 ? -7.742 -9 7.676 1 66.44 69 GLN B N 1
ATOM 1223 C CA . GLN B 1 69 ? -8.75 -9.773 6.957 1 66.44 69 GLN B CA 1
ATOM 1224 C C . GLN B 1 69 ? -8.109 -10.922 6.176 1 66.44 69 GLN B C 1
ATOM 1226 O O . GLN B 1 69 ? -6.945 -10.836 5.781 1 66.44 69 GLN B O 1
ATOM 1231 N N . LYS B 1 70 ? -8.508 -12.188 6.555 1 64.81 70 LYS B N 1
ATOM 1232 C CA . LYS B 1 70 ? -8.031 -13.273 5.695 1 64.81 70 LYS B CA 1
ATOM 1233 C C . LYS B 1 70 ? -8.062 -12.859 4.227 1 64.81 70 LYS B C 1
ATOM 1235 O O . LYS B 1 70 ? -9.031 -13.148 3.516 1 64.81 70 LYS B O 1
ATOM 1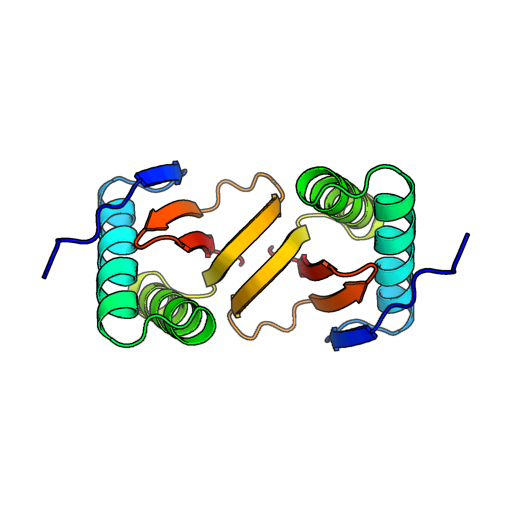240 N N . ARG B 1 71 ? -7.102 -11.953 4.004 1 66.88 71 ARG B N 1
ATOM 1241 C CA . ARG B 1 71 ? -6.969 -11.523 2.617 1 66.88 71 ARG B CA 1
ATOM 1242 C C . ARG B 1 71 ? -5.812 -12.242 1.929 1 66.88 71 ARG B C 1
ATOM 1244 O O . ARG B 1 71 ? -4.891 -12.719 2.59 1 66.88 71 ARG B O 1
ATOM 1251 N N . ARG B 1 72 ? -5.867 -12.82 0.923 1 87.56 72 ARG B N 1
ATOM 1252 C CA . ARG B 1 72 ? -4.742 -13.328 0.14 1 87.56 72 ARG B CA 1
ATOM 1253 C C . ARG B 1 72 ? -3.66 -12.258 -0.007 1 87.56 72 ARG B C 1
ATOM 1255 O O . ARG B 1 72 ? -3.674 -11.484 -0.962 1 87.56 72 ARG B O 1
ATOM 1262 N N . HIS B 1 73 ? -2.713 -12.07 0.988 1 94.81 73 HIS B N 1
ATOM 1263 C CA . HIS B 1 73 ? -1.671 -11.055 0.888 1 94.81 73 HIS B CA 1
ATOM 1264 C C . HIS B 1 73 ? -0.284 -11.688 0.876 1 94.81 73 HIS B C 1
ATOM 1266 O O . HIS B 1 73 ? -0.093 -12.781 1.403 1 94.81 73 HIS B O 1
ATOM 1272 N N . ILE B 1 74 ? 0.642 -10.969 0.315 1 97.38 74 ILE B N 1
ATOM 1273 C CA . ILE B 1 74 ? 2.047 -11.359 0.394 1 97.38 74 ILE B CA 1
ATOM 1274 C C . ILE B 1 74 ? 2.92 -10.109 0.466 1 97.38 74 ILE B C 1
ATOM 1276 O O . ILE B 1 74 ? 2.686 -9.133 -0.256 1 97.38 74 ILE B O 1
ATOM 1280 N N . SER B 1 75 ? 3.824 -10.062 1.408 1 98.06 75 SER B N 1
ATOM 1281 C CA . SER B 1 75 ? 4.906 -9.094 1.512 1 98.06 75 SER B CA 1
ATOM 1282 C C . SER B 1 75 ? 6.258 -9.734 1.213 1 98.06 75 SER B C 1
ATOM 1284 O O . SER B 1 75 ? 6.652 -10.695 1.869 1 98.06 75 SER B O 1
ATOM 1286 N N . LEU B 1 76 ? 6.938 -9.18 0.276 1 98.62 76 LEU B N 1
ATOM 1287 C CA . LEU B 1 76 ? 8.219 -9.773 -0.081 1 98.62 76 LEU B CA 1
ATOM 1288 C C . LEU B 1 76 ? 9.227 -8.703 -0.482 1 98.62 76 LEU B C 1
ATOM 1290 O O . LEU B 1 76 ? 8.852 -7.551 -0.719 1 98.62 76 LEU B O 1
ATOM 1294 N N . SER B 1 77 ? 10.445 -9.078 -0.47 1 98.38 77 SER B N 1
ATOM 1295 C CA . SER B 1 77 ? 11.539 -8.258 -0.989 1 98.38 77 SER B CA 1
ATOM 1296 C C . SER B 1 77 ? 12.195 -8.922 -2.197 1 98.38 77 SER B C 1
ATOM 1298 O O . SER B 1 77 ? 12.359 -10.141 -2.232 1 98.38 77 SER B O 1
ATOM 1300 N N . MET B 1 78 ? 12.492 -8.133 -3.152 1 98.12 78 MET B N 1
ATOM 1301 C CA . MET B 1 78 ? 13.117 -8.633 -4.371 1 98.12 78 MET B CA 1
ATOM 1302 C C . MET B 1 78 ? 13.789 -7.508 -5.145 1 98.12 78 MET B C 1
ATO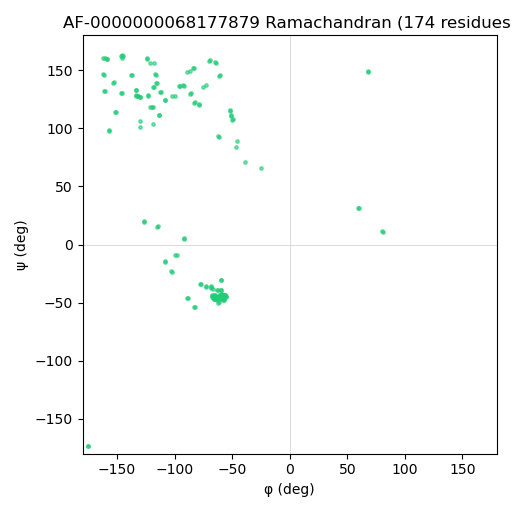M 1304 O O . MET B 1 78 ? 13.188 -6.461 -5.375 1 98.12 78 MET B O 1
ATOM 1308 N N . GLY B 1 79 ? 15.016 -7.75 -5.543 1 96.31 79 GLY B N 1
ATOM 1309 C CA . GLY B 1 79 ? 15.711 -6.75 -6.336 1 96.31 79 GLY B CA 1
ATOM 1310 C C . GLY B 1 79 ? 15.867 -5.422 -5.621 1 96.31 79 GLY B C 1
ATOM 1311 O O . GLY B 1 79 ? 15.742 -4.363 -6.234 1 96.31 79 GLY B O 1
ATOM 1312 N N . GLY B 1 80 ? 15.977 -5.449 -4.355 1 96.31 80 GLY B N 1
ATOM 1313 C CA . GLY B 1 80 ? 16.156 -4.238 -3.572 1 96.31 80 GLY B CA 1
ATOM 1314 C C . GLY B 1 80 ? 14.859 -3.494 -3.32 1 96.31 80 GLY B C 1
ATOM 1315 O O . GLY B 1 80 ? 14.875 -2.367 -2.82 1 96.31 80 GLY B O 1
ATOM 1316 N N . LYS B 1 81 ? 13.758 -4.168 -3.646 1 98 81 LYS B N 1
ATOM 1317 C CA . LYS B 1 81 ? 12.445 -3.551 -3.465 1 98 81 LYS B CA 1
ATOM 1318 C C . LYS B 1 81 ? 11.617 -4.309 -2.434 1 98 81 LYS B C 1
ATOM 1320 O O . LYS B 1 81 ? 11.742 -5.531 -2.311 1 98 81 LYS B O 1
ATOM 1325 N N . GLN B 1 82 ? 10.852 -3.514 -1.739 1 98.56 82 GLN B N 1
ATOM 1326 C CA . GLN B 1 82 ? 9.75 -4.098 -0.975 1 98.56 82 GLN B CA 1
ATOM 1327 C C . GLN B 1 82 ? 8.461 -4.117 -1.792 1 98.56 82 GLN B C 1
ATOM 1329 O O . GLN B 1 82 ? 8.141 -3.146 -2.48 1 98.56 82 GLN B O 1
ATOM 1334 N N . ILE B 1 83 ? 7.766 -5.219 -1.717 1 98.81 83 ILE B N 1
ATOM 1335 C CA . ILE B 1 83 ? 6.535 -5.379 -2.484 1 98.81 83 ILE B CA 1
ATOM 1336 C C . ILE B 1 83 ? 5.426 -5.914 -1.58 1 98.81 83 ILE B C 1
ATOM 1338 O O . ILE B 1 83 ? 5.621 -6.902 -0.869 1 98.81 83 ILE B O 1
ATOM 1342 N N . LEU B 1 84 ? 4.32 -5.25 -1.577 1 98.25 84 LEU B N 1
ATOM 1343 C CA . LEU B 1 84 ? 3.107 -5.695 -0.897 1 98.25 84 LEU B CA 1
ATOM 1344 C C . LEU B 1 84 ? 1.968 -5.891 -1.892 1 98.25 84 LEU B C 1
ATOM 1346 O O . LEU B 1 84 ? 1.599 -4.957 -2.609 1 98.25 84 LEU B O 1
ATOM 1350 N N . LEU B 1 85 ? 1.523 -7.078 -1.96 1 97.81 85 LEU B N 1
ATOM 1351 C CA . LEU B 1 85 ? 0.427 -7.457 -2.846 1 97.81 85 LEU B CA 1
ATOM 1352 C C . LEU B 1 85 ? -0.716 -8.086 -2.057 1 97.81 85 LEU B C 1
ATOM 1354 O O . LEU B 1 85 ? -0.491 -8.984 -1.239 1 97.81 85 LEU B O 1
ATOM 1358 N N . PHE B 1 86 ? -1.967 -7.523 -2.299 1 95.12 86 PHE B N 1
ATOM 1359 C CA . PHE B 1 86 ? -3.102 -8.133 -1.621 1 95.12 86 PHE B CA 1
ATOM 1360 C C . PHE B 1 86 ? -4.406 -7.797 -2.334 1 95.12 86 PHE B C 1
ATOM 1362 O O . PHE B 1 86 ? -4.457 -6.855 -3.129 1 95.12 86 PHE B O 1
ATOM 1369 N N . LYS B 1 87 ? -5.352 -8.633 -2.039 1 91.75 87 LYS B N 1
ATOM 1370 C CA . LYS B 1 87 ? -6.68 -8.375 -2.58 1 91.75 87 LYS B CA 1
ATOM 1371 C C . LYS B 1 87 ? -7.441 -7.367 -1.72 1 91.75 87 LYS B C 1
ATOM 1373 O O . LYS B 1 87 ? -7.562 -7.547 -0.506 1 91.75 87 LYS B O 1
ATOM 1378 N N . SER B 1 88 ? -7.906 -6.203 -2.227 1 86.12 88 SER B N 1
ATOM 1379 C CA . SER B 1 88 ? -8.531 -5.129 -1.465 1 86.12 88 SER B CA 1
ATOM 1380 C C . SER B 1 88 ? -10.055 -5.215 -1.535 1 86.12 88 SER B C 1
ATOM 1382 O O . SER B 1 88 ? -10.758 -4.441 -0.882 1 86.12 88 SER B O 1
ATOM 1384 N N . ALA B 1 89 ? -10.727 -5.973 -2.283 1 75 89 ALA B N 1
ATOM 1385 C CA . ALA B 1 89 ? -12.164 -6.211 -2.312 1 75 89 ALA B CA 1
ATOM 1386 C C . ALA B 1 89 ? -12.477 -7.668 -2.631 1 75 89 ALA B C 1
ATOM 1388 O O . ALA B 1 89 ? -11.664 -8.359 -3.258 1 75 89 ALA B O 1
#

Secondary structure (DSSP, 8-state):
-----EEEEEE-S-HHHHHHHHHHHHHHHHH--SHHHHHHHHHHHHHHHH-S-EEEEEEEEEEEEE------EEEEEETTEEEEEEE--/-----EEEEEE-S-HHHHHHHHHHHHHHHHH--SHHHHHHHHHHHHHHHH-S-EEEEEEEEEEEEE------EEEEEETTEEEEEEE--

Organism: Echinococcus granulosus (NCBI:txid6210)

Sequence (178 aa):
MSVLKAKVVQTDMKESMQQEAVNACAKAIAEDDSPIAVATAVRKHFDEYYEPSWTCIVGRDFSSAFAYQKRRHISLSMGGKQILLFKSAMSVLKAKVVQTDMKESMQQEAVNACAKAIAEDDSPIAVATAVRKHFDEYYEPSWTCIVGRDFSSAFAYQKRRHISLSMGGKQILLFKSA

Solvent-accessible surface area (backbone atoms only — not comparable to full-atom values): 9116 Å² total; per-residue (Å²): 127,84,75,76,62,73,45,78,76,47,67,68,49,55,68,70,55,45,51,49,50,51,50,40,47,52,51,24,39,73,74,40,66,50,38,53,51,26,12,41,48,36,23,51,52,43,27,71,74,67,48,67,34,27,31,14,35,16,25,74,37,69,27,70,26,61,57,90,51,105,39,58,28,39,31,33,34,43,80,82,26,40,38,39,37,30,49,33,90,128,84,76,74,61,73,45,77,75,48,68,67,47,54,69,68,55,45,51,49,51,52,49,39,48,53,52,26,39,74,74,40,67,50,38,54,51,26,11,41,48,36,24,51,52,44,26,71,74,67,48,66,33,27,31,14,36,16,25,75,37,69,28,69,26,63,57,93,55,104,38,57,28,39,31,32,34,42,80,81,27,41,37,40,37,31,50,34,91

Foldseek 3Di:
DPQKDKFWDDWLADPVVVVVLVVLLSVQCVVPVPQVSSQVSSQVVCCVVVNDDKGKGKDQDDDDDDDDDSWGWIWMDIPNMTMIMTHPD/DPQKDKFWDDWLADPVVVVVLVVLQSVQCVVPVPQVSSQVSSQVVCCVVVNDDKGKGKDQDDDDDDDDDSWGWIWMDIPNMTMIMTHPD

InterPro domains:
  IPR001372 Dynein light chain, type 1/2 [PF01221] (5-88)
  IPR001372 Dynein light chain, type 1/2 [PTHR11886] (5-88)
  IPR001372 Dynein light chain, type 1/2 [SM01375] (1-88)
  IPR037177 Dynein light chain superfamily [G3DSA:3.30.740.10] (2-89)
  IPR037177 Dynein light chain superfamily [SSF54648] (1-88)

Nearest PDB structures (foldseek):
  3brl-assembly1_A-2  TM=9.502E-01  e=5.546E-09  Drosophila melanogaster
  7y8w-assembly4_R  TM=9.316E-01  e=4.022E-09  Caenorhabditis elegans
  4d07-assembly1_A-2  TM=9.340E-01  e=7.170E-09  Homo sapiens
  8glv-assembly1_AQ  TM=9.375E-01  e=9.886E-09  Chlamydomonas reinhardtii
  3rjs-assembly1_A-2  TM=9.281E-01  e=6.367E-08  Toxoplasma gondii

Radius of gyration: 15.87 Å; Cα contacts (8 Å, |Δi|>4): 361; chains: 2; bounding box: 38×46×36 Å